Protein AF-A0A3D5IWG5-F1 (afdb_monomer)

Sequence (77 aa):
SAAFHWEFMFTRSLFKTKDMIQQHKILEELRLLFEEGSLTSTLNNTFEGLDTQVFREVHELQESGKSIGKNVIKFIS

Solvent-accessible surface area (backbone atoms only — not comparable to full-atom values): 4916 Å² total; per-residue (Å²): 138,85,84,87,79,86,68,66,88,55,52,38,70,76,68,62,41,98,63,43,65,52,62,57,54,53,53,53,53,50,49,54,34,43,73,74,59,81,42,76,84,54,73,65,45,81,45,74,40,91,44,73,66,50,54,48,53,56,46,55,44,56,73,68,68,74,63,66,73,34,80,43,74,41,79,69,132

Mean predicted aligned error: 5.34 Å

Organism: NCBI:txid398743

Nearest PDB structures (foldseek):
  4dvj-assembly1_B  TM=9.555E-01  e=2.152E-03  Rhizobium etli CFN 42
  4dvj-assembly1_A  TM=9.585E-01  e=9.006E-03  Rhizobium etli CFN 42
  3fbg-assembly1_A  TM=9.791E-01  e=1.356E-02  Staphylococcus haemolyticus JCSC1435
  3fbg-assembly1_B  TM=9.717E-01  e=2.040E-02  Staphylococcus haemolyticus JCSC1435

Secondary structure (DSSP, 8-state):
--------TTHHHHHT-TTTHHHHHHHHHHHHHHHHTSS---EEEEEE-SSHHHHHHHHHHHHTT---SEEEEEP--

Structure (mmCIF, N/CA/C/O backbone):
data_AF-A0A3D5IWG5-F1
#
_entry.id   AF-A0A3D5IWG5-F1
#
loop_
_atom_site.group_PDB
_atom_site.id
_atom_site.type_symbol
_atom_site.label_atom_id
_atom_site.label_alt_id
_atom_site.label_comp_id
_atom_site.label_asym_id
_atom_site.label_entity_id
_atom_site.label_seq_id
_atom_site.pdbx_PDB_ins_code
_atom_site.Cartn_x
_atom_site.Cartn_y
_atom_site.Cartn_z
_atom_site.occupancy
_atom_site.B_iso_or_equiv
_atom_site.auth_seq_id
_atom_site.auth_comp_id
_atom_site.auth_asym_id
_atom_site.auth_atom_id
_atom_site.pdbx_PDB_model_num
ATOM 1 N N . SER A 1 1 ? 10.216 -26.496 -9.633 1.00 55.91 1 SER A N 1
ATOM 2 C CA . SER A 1 1 ? 11.107 -25.613 -8.855 1.00 55.91 1 SER A CA 1
ATOM 3 C C . SER A 1 1 ? 10.312 -24.380 -8.460 1.00 55.91 1 SER A C 1
ATOM 5 O O . SER A 1 1 ? 9.547 -23.894 -9.280 1.00 55.91 1 SER A O 1
ATOM 7 N N . ALA A 1 2 ? 10.432 -23.905 -7.221 1.00 47.81 2 ALA A N 1
ATOM 8 C CA . ALA A 1 2 ? 9.855 -22.631 -6.793 1.00 47.81 2 ALA A CA 1
ATOM 9 C C . ALA A 1 2 ? 11.020 -21.711 -6.426 1.00 47.81 2 ALA A C 1
ATOM 11 O O . ALA A 1 2 ? 11.833 -22.066 -5.576 1.00 47.81 2 ALA A O 1
ATOM 12 N N . ALA A 1 3 ? 11.147 -20.584 -7.121 1.00 57.66 3 ALA A N 1
ATOM 13 C CA . ALA A 1 3 ? 12.176 -19.594 -6.847 1.00 57.66 3 ALA A CA 1
ATOM 14 C C . ALA A 1 3 ? 11.523 -18.418 -6.121 1.00 57.66 3 ALA A C 1
ATOM 16 O O . ALA A 1 3 ? 10.675 -17.720 -6.677 1.00 57.66 3 ALA A O 1
ATOM 17 N N . PHE A 1 4 ? 11.891 -18.238 -4.858 1.00 48.69 4 PHE A N 1
ATOM 18 C CA . PHE A 1 4 ? 11.421 -17.136 -4.037 1.00 48.69 4 PHE A CA 1
ATOM 19 C C . PHE A 1 4 ? 12.313 -15.923 -4.293 1.00 48.69 4 PHE A C 1
ATOM 21 O O . PHE A 1 4 ? 13.451 -15.873 -3.833 1.00 48.69 4 PHE A O 1
ATOM 28 N N . HIS A 1 5 ? 11.806 -14.966 -5.063 1.00 55.78 5 HIS A N 1
ATOM 29 C CA . HIS A 1 5 ? 12.500 -13.713 -5.327 1.00 55.78 5 HIS A CA 1
ATOM 30 C C . HIS A 1 5 ? 11.934 -12.650 -4.392 1.00 55.78 5 HIS A C 1
ATOM 32 O O . HIS A 1 5 ? 10.852 -12.116 -4.620 1.00 55.78 5 HIS A O 1
ATOM 38 N N . TRP A 1 6 ? 12.658 -12.365 -3.311 1.00 56.91 6 TRP A N 1
ATOM 39 C CA . TRP A 1 6 ? 12.413 -11.160 -2.527 1.00 56.91 6 TRP A CA 1
ATOM 40 C C . TRP A 1 6 ? 13.121 -9.994 -3.198 1.00 56.91 6 TRP A C 1
ATOM 42 O O . TRP A 1 6 ? 14.295 -9.730 -2.950 1.00 56.91 6 TRP A O 1
ATOM 52 N N . GLU A 1 7 ? 12.402 -9.293 -4.067 1.00 65.31 7 GLU A N 1
ATOM 53 C CA . GLU A 1 7 ? 12.820 -7.963 -4.482 1.00 65.31 7 GLU A CA 1
ATOM 54 C C . GLU A 1 7 ? 12.171 -6.940 -3.554 1.00 65.31 7 GLU A C 1
ATOM 56 O O . GLU A 1 7 ? 10.949 -6.875 -3.413 1.00 65.31 7 GLU A O 1
ATOM 61 N N . PHE A 1 8 ? 12.996 -6.122 -2.904 1.00 79.62 8 PHE A N 1
ATOM 62 C CA . PHE A 1 8 ? 12.502 -4.968 -2.169 1.00 79.62 8 PHE A CA 1
ATOM 63 C C . PHE A 1 8 ? 11.723 -4.060 -3.132 1.00 79.62 8 PHE A C 1
ATOM 65 O O . PHE A 1 8 ? 12.280 -3.581 -4.122 1.00 79.62 8 PHE A O 1
ATOM 72 N N . MET A 1 9 ? 10.434 -3.824 -2.854 1.00 79.75 9 MET A N 1
ATOM 73 C CA . MET A 1 9 ? 9.519 -3.128 -3.778 1.00 79.75 9 MET A CA 1
ATOM 74 C C . MET A 1 9 ? 9.996 -1.718 -4.164 1.00 79.75 9 MET A C 1
ATOM 76 O O . MET A 1 9 ? 9.603 -1.191 -5.201 1.00 79.75 9 MET A O 1
ATOM 80 N N . PHE A 1 10 ? 10.879 -1.113 -3.363 1.00 83.81 10 PHE A N 1
ATOM 81 C CA . PHE A 1 10 ? 11.429 0.217 -3.620 1.00 83.81 10 PHE A CA 1
ATOM 82 C C . PHE A 1 10 ? 12.791 0.212 -4.324 1.00 83.81 10 PHE A C 1
ATOM 84 O O . PHE A 1 10 ? 13.310 1.282 -4.614 1.00 83.81 10 PHE A O 1
ATOM 91 N N . THR A 1 11 ? 13.385 -0.942 -4.650 1.00 89.44 11 THR A N 1
ATOM 92 C CA . THR A 1 11 ? 14.693 -1.004 -5.336 1.00 89.44 11 THR A CA 1
ATOM 93 C C . THR A 1 11 ? 14.691 -0.175 -6.620 1.00 89.44 11 THR A C 1
ATOM 95 O O . THR A 1 11 ? 15.564 0.667 -6.822 1.00 89.44 11 THR A O 1
ATOM 98 N N . ARG A 1 12 ? 13.679 -0.353 -7.476 1.00 90.75 12 ARG A N 1
ATOM 99 C CA . ARG A 1 12 ? 13.618 0.346 -8.769 1.00 90.75 12 ARG A CA 1
ATOM 100 C C . ARG A 1 12 ? 13.509 1.854 -8.602 1.00 90.75 12 ARG A C 1
ATOM 102 O O . ARG A 1 12 ? 14.209 2.588 -9.292 1.00 90.75 12 ARG A O 1
ATOM 109 N N . SER A 1 13 ? 12.662 2.317 -7.681 1.00 89.81 13 SER A N 1
ATOM 110 C CA . SER A 1 13 ? 12.455 3.746 -7.436 1.00 89.81 13 SER A CA 1
ATOM 111 C C . SER A 1 13 ? 13.633 4.397 -6.713 1.00 89.81 13 SER A C 1
ATOM 113 O O . SER A 1 13 ? 14.044 5.488 -7.103 1.00 89.81 13 SER A O 1
ATOM 115 N N . LEU A 1 14 ? 14.220 3.728 -5.716 1.00 91.94 14 LEU A N 1
ATOM 116 C CA . LEU A 1 14 ? 15.361 4.243 -4.955 1.00 91.94 14 LEU A CA 1
ATOM 117 C C . LEU A 1 14 ? 16.623 4.352 -5.811 1.00 91.94 14 LEU A C 1
ATOM 119 O O . LEU A 1 14 ? 17.312 5.368 -5.753 1.00 91.94 14 LEU A O 1
ATOM 123 N N . PHE A 1 15 ? 16.911 3.339 -6.631 1.00 93.69 15 PHE A N 1
ATOM 124 C CA . PHE A 1 15 ? 18.107 3.315 -7.479 1.00 93.69 15 PHE A CA 1
ATOM 125 C C . PHE A 1 15 ? 17.871 3.843 -8.895 1.00 93.69 15 PHE A C 1
ATOM 127 O O . PHE A 1 15 ? 18.802 3.876 -9.696 1.00 93.69 15 PHE A O 1
ATOM 134 N N . LYS A 1 16 ? 16.639 4.256 -9.209 1.00 93.50 16 LYS A N 1
ATOM 135 C CA . LYS A 1 16 ? 16.227 4.754 -10.527 1.00 93.50 16 LYS A CA 1
ATOM 136 C C . LYS A 1 16 ? 16.684 3.845 -11.667 1.00 93.50 16 LYS A C 1
ATOM 138 O O . LYS A 1 16 ? 17.311 4.285 -12.633 1.00 93.50 16 LYS A O 1
ATOM 143 N N . THR A 1 17 ? 16.425 2.549 -11.517 1.00 93.75 17 THR A N 1
ATOM 144 C CA . THR A 1 17 ? 16.881 1.547 -12.481 1.00 93.75 17 THR A CA 1
ATOM 145 C C . THR A 1 17 ? 16.242 1.785 -13.852 1.00 93.75 17 THR A C 1
ATOM 147 O O . THR A 1 17 ? 15.170 2.379 -13.976 1.00 93.75 17 THR A O 1
ATOM 150 N N . LYS A 1 18 ? 16.887 1.305 -14.922 1.00 95.88 18 LYS A N 1
ATOM 151 C CA . LYS A 1 18 ? 16.395 1.501 -16.302 1.00 95.88 18 LYS A CA 1
ATOM 152 C C . LYS A 1 18 ? 14.984 0.938 -16.526 1.00 95.88 18 LYS A C 1
ATOM 154 O O . LYS A 1 18 ? 14.303 1.343 -17.460 1.00 95.88 18 LYS A O 1
ATOM 159 N N . ASP A 1 19 ? 14.554 0.011 -15.677 1.00 94.25 19 ASP A N 1
ATOM 160 C CA . ASP A 1 19 ? 13.274 -0.684 -15.725 1.00 94.25 19 ASP A CA 1
ATOM 161 C C . ASP A 1 19 ? 12.258 -0.183 -14.677 1.00 94.25 19 ASP A C 1
ATOM 163 O O . ASP A 1 19 ? 11.315 -0.900 -14.356 1.00 94.25 19 ASP A O 1
ATOM 167 N N . MET A 1 20 ? 12.372 1.055 -14.174 1.00 94.25 20 MET A N 1
ATOM 168 C CA . MET A 1 20 ? 11.377 1.660 -13.262 1.00 94.25 20 MET A CA 1
ATOM 169 C C . MET A 1 20 ? 9.919 1.528 -13.732 1.00 94.25 20 MET A C 1
ATOM 171 O O . MET A 1 20 ? 9.013 1.407 -12.907 1.00 94.25 20 MET A O 1
ATOM 175 N N . ILE A 1 21 ? 9.691 1.505 -15.050 1.00 95.56 21 ILE A N 1
ATOM 176 C CA . ILE A 1 21 ? 8.366 1.317 -15.659 1.00 95.56 21 ILE A CA 1
ATOM 177 C C . ILE A 1 21 ? 7.674 0.012 -15.229 1.00 95.56 21 ILE A C 1
ATOM 179 O O . ILE A 1 21 ? 6.452 -0.086 -15.299 1.00 95.56 21 ILE A O 1
ATOM 183 N N . GLN A 1 22 ? 8.422 -0.991 -14.760 1.00 93.44 22 GLN A N 1
ATOM 184 C CA . GLN A 1 22 ? 7.847 -2.261 -14.314 1.00 93.44 22 GLN A CA 1
ATOM 185 C C . GLN A 1 22 ? 6.922 -2.092 -13.106 1.00 93.44 22 GLN A C 1
ATOM 187 O O . GLN A 1 22 ? 5.891 -2.753 -13.049 1.00 93.44 22 GLN A O 1
ATOM 192 N N . GLN A 1 23 ? 7.206 -1.149 -12.197 1.00 92.06 23 GLN A N 1
ATOM 193 C CA . GLN A 1 23 ? 6.313 -0.868 -11.067 1.00 92.06 23 GLN A CA 1
ATOM 194 C C . GLN A 1 23 ? 4.923 -0.426 -11.548 1.00 92.06 23 GLN A C 1
ATOM 196 O O . GLN A 1 23 ? 3.913 -0.863 -11.007 1.00 92.06 23 GLN A O 1
ATOM 201 N N . HIS A 1 24 ? 4.864 0.413 -12.586 1.00 93.75 24 HIS A N 1
ATOM 202 C CA . HIS A 1 24 ? 3.601 0.846 -13.183 1.00 93.75 24 HIS A CA 1
ATOM 203 C C . HIS A 1 24 ? 2.842 -0.326 -13.819 1.00 93.75 24 HIS A C 1
ATOM 205 O O . HIS A 1 24 ? 1.648 -0.467 -13.582 1.00 93.75 24 HIS A O 1
ATOM 211 N N . LYS A 1 25 ? 3.534 -1.197 -14.565 1.00 96.06 25 LYS A N 1
ATOM 212 C CA . LYS A 1 25 ? 2.919 -2.384 -15.182 1.00 96.06 25 LYS A CA 1
ATOM 213 C C . LYS A 1 25 ? 2.322 -3.334 -14.142 1.00 96.06 25 LYS A C 1
ATOM 215 O O . LYS A 1 25 ? 1.206 -3.798 -14.332 1.00 96.06 25 LYS A O 1
ATOM 220 N N . ILE A 1 26 ? 3.032 -3.556 -13.033 1.00 94.12 26 ILE A N 1
ATOM 221 C CA . ILE A 1 26 ? 2.535 -4.360 -11.907 1.00 94.12 26 ILE A CA 1
ATOM 222 C C . ILE A 1 26 ? 1.267 -3.730 -11.316 1.00 94.12 26 ILE A C 1
ATOM 224 O O . ILE A 1 26 ? 0.293 -4.428 -11.062 1.00 94.12 26 ILE A O 1
ATOM 228 N N . LEU A 1 27 ? 1.252 -2.410 -11.109 1.00 95.06 27 LEU A N 1
ATOM 229 C CA . LEU A 1 27 ? 0.073 -1.717 -10.576 1.00 95.06 27 LEU A CA 1
ATOM 230 C C . LEU A 1 27 ? -1.131 -1.776 -11.532 1.00 95.06 27 LEU A C 1
ATOM 232 O O . LEU A 1 27 ? -2.262 -1.874 -11.063 1.00 95.06 27 LEU A O 1
ATOM 236 N N . GLU A 1 28 ? -0.900 -1.758 -12.846 1.00 98.06 28 GLU A N 1
ATOM 237 C CA . GLU A 1 28 ? -1.964 -1.907 -13.846 1.00 98.06 28 GLU A CA 1
ATOM 238 C C . GLU A 1 28 ? -2.542 -3.329 -13.872 1.00 98.06 28 GLU A C 1
ATOM 240 O O . GLU A 1 28 ? -3.756 -3.505 -13.936 1.00 98.06 28 GLU A O 1
ATOM 245 N N . GLU A 1 29 ? -1.694 -4.350 -13.747 1.00 97.69 29 GLU A N 1
ATOM 246 C CA . GLU A 1 29 ? -2.147 -5.736 -13.602 1.00 97.69 29 GLU A CA 1
ATOM 247 C C . GLU A 1 29 ? -2.976 -5.918 -12.322 1.00 97.69 29 GLU A C 1
ATOM 249 O O . GLU A 1 29 ? -4.059 -6.501 -12.359 1.00 97.69 29 GLU A O 1
ATOM 254 N N . LEU A 1 30 ? -2.528 -5.339 -11.201 1.00 96.69 30 LEU A N 1
ATOM 255 C CA . LEU A 1 30 ? -3.288 -5.357 -9.951 1.00 96.69 30 LEU A CA 1
ATOM 256 C C . LEU A 1 30 ? -4.670 -4.713 -10.113 1.00 96.69 30 LEU A C 1
ATOM 258 O O . LEU A 1 30 ? -5.640 -5.267 -9.603 1.00 96.69 30 LEU A O 1
ATOM 262 N N . ARG A 1 31 ? -4.786 -3.585 -10.832 1.00 97.88 31 ARG A N 1
ATOM 263 C CA . ARG A 1 31 ? -6.080 -2.936 -11.114 1.00 97.88 31 ARG A CA 1
ATOM 264 C C . ARG A 1 31 ? -7.060 -3.910 -11.768 1.00 97.88 31 ARG A C 1
ATOM 266 O O . ARG A 1 31 ? -8.179 -4.044 -11.282 1.00 97.88 31 ARG A O 1
ATOM 273 N N . LEU A 1 32 ? -6.629 -4.607 -12.821 1.00 98.25 32 LEU A N 1
ATOM 274 C CA . LEU A 1 32 ? -7.462 -5.587 -13.525 1.00 98.25 32 LEU A CA 1
ATOM 275 C C . LEU A 1 32 ? -7.899 -6.729 -12.600 1.00 98.25 32 LEU A C 1
ATOM 277 O O . LEU A 1 32 ? -9.069 -7.103 -12.595 1.00 98.25 32 LEU A O 1
ATOM 281 N N . LEU A 1 33 ? -6.987 -7.236 -11.767 1.00 98.31 33 LEU A N 1
ATOM 282 C 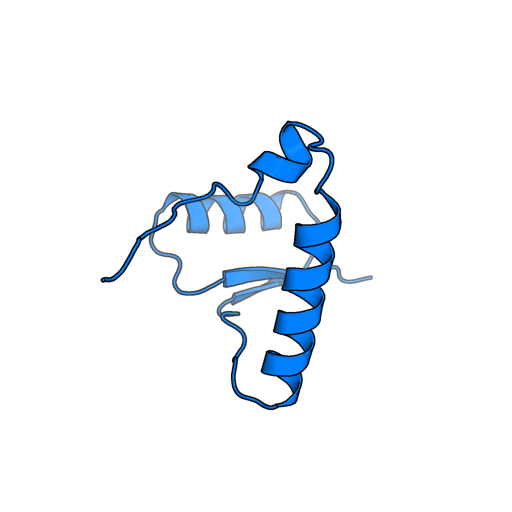CA . LEU A 1 33 ? -7.293 -8.302 -10.810 1.00 98.31 33 LEU A CA 1
ATOM 283 C C . LEU A 1 33 ? -8.285 -7.862 -9.720 1.00 98.31 33 LEU A C 1
ATOM 285 O O . LEU A 1 33 ? -9.091 -8.674 -9.265 1.00 98.31 33 LEU A O 1
ATOM 289 N N . PHE A 1 34 ? -8.246 -6.596 -9.296 1.00 97.81 34 PHE A N 1
ATOM 290 C CA . PHE A 1 34 ? -9.260 -6.036 -8.396 1.00 97.81 34 PHE A CA 1
ATOM 291 C C . PHE A 1 34 ? -10.621 -5.897 -9.087 1.00 97.81 34 PHE A C 1
ATOM 293 O O . PHE A 1 34 ? -11.641 -6.204 -8.477 1.00 97.81 34 PHE A O 1
ATOM 300 N N . GLU A 1 35 ? -10.650 -5.454 -10.346 1.00 97.50 35 GLU A N 1
ATOM 301 C CA . GLU A 1 35 ? -11.890 -5.297 -11.121 1.00 97.50 35 GLU A CA 1
ATOM 302 C C . GLU A 1 35 ? -12.571 -6.635 -11.432 1.00 97.50 35 GLU A C 1
ATOM 304 O O . GLU A 1 35 ? -13.796 -6.725 -11.387 1.00 97.50 35 GLU A O 1
ATOM 309 N N . GLU A 1 36 ? -11.791 -7.685 -11.694 1.00 97.88 36 GLU A N 1
ATOM 310 C CA . GLU A 1 36 ? -12.289 -9.055 -11.876 1.00 97.88 36 GLU A CA 1
ATOM 311 C C . GLU A 1 36 ? -12.765 -9.693 -10.555 1.00 97.88 36 GLU A C 1
ATOM 313 O O . GLU A 1 36 ? -13.515 -10.668 -10.559 1.00 97.88 36 GLU A O 1
ATOM 318 N N . GLY A 1 37 ? -12.351 -9.148 -9.407 1.00 97.31 37 GLY A N 1
ATOM 319 C CA . GLY A 1 37 ? -12.648 -9.701 -8.083 1.00 97.31 37 GLY A CA 1
ATOM 320 C C . GLY A 1 37 ? -11.698 -10.820 -7.641 1.00 97.31 37 GLY A C 1
ATOM 321 O O . GLY A 1 37 ? -11.889 -11.397 -6.570 1.00 97.31 37 GLY A O 1
ATOM 322 N N . SER A 1 38 ? -10.651 -11.100 -8.422 1.00 98.00 38 SER A N 1
ATOM 323 C CA . SER A 1 38 ? -9.566 -12.026 -8.070 1.00 98.00 38 SER A CA 1
ATOM 324 C C . SER A 1 38 ? -8.746 -11.533 -6.870 1.00 98.00 38 SER A C 1
ATOM 326 O O . SER A 1 38 ? -8.187 -12.336 -6.122 1.00 98.00 38 SER A O 1
ATOM 328 N N . LEU A 1 39 ? -8.681 -10.212 -6.664 1.00 97.44 39 LEU A N 1
ATOM 329 C CA . LEU A 1 39 ? -8.099 -9.581 -5.481 1.00 97.44 39 LEU A CA 1
ATOM 330 C C . LEU A 1 39 ? -9.135 -8.740 -4.735 1.00 97.44 39 LEU A C 1
ATOM 332 O O . LEU A 1 39 ? -9.977 -8.073 -5.330 1.00 97.44 39 LEU A O 1
ATOM 336 N N . THR A 1 40 ? -9.015 -8.711 -3.409 1.00 96.94 40 THR A N 1
ATOM 337 C CA . THR A 1 40 ? -9.831 -7.872 -2.523 1.00 96.94 40 THR A CA 1
ATOM 338 C C . THR A 1 40 ? -8.947 -6.942 -1.710 1.00 96.94 40 THR A C 1
ATOM 340 O O . THR A 1 40 ? -7.833 -7.304 -1.326 1.00 96.94 40 THR A O 1
ATOM 343 N N . SER A 1 41 ? -9.436 -5.731 -1.440 1.00 96.56 41 SER A N 1
ATOM 344 C CA . SER A 1 41 ? -8.708 -4.762 -0.619 1.00 96.56 41 SER A CA 1
ATOM 345 C C . SER A 1 41 ? -8.373 -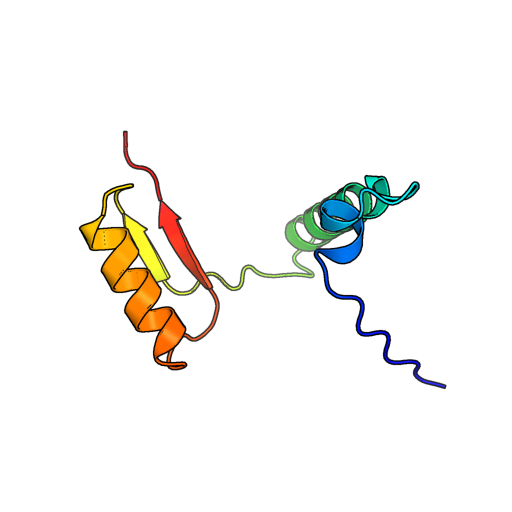5.342 0.756 1.00 96.56 41 SER A C 1
ATOM 347 O O . SER A 1 41 ? -9.189 -6.024 1.370 1.00 96.56 41 SER A O 1
ATOM 349 N N . THR A 1 42 ? -7.183 -5.024 1.263 1.00 96.88 42 THR A N 1
ATOM 350 C CA . THR A 1 42 ? -6.771 -5.344 2.636 1.00 96.88 42 THR A CA 1
ATOM 351 C C . THR A 1 42 ? -7.061 -4.200 3.611 1.00 96.88 42 THR A C 1
ATOM 353 O O . THR A 1 42 ? -6.498 -4.182 4.705 1.00 96.88 42 THR A O 1
ATOM 356 N N . LEU A 1 43 ? -7.843 -3.193 3.202 1.00 97.38 43 LEU A N 1
ATOM 357 C CA . LEU A 1 43 ? -8.283 -2.105 4.075 1.00 97.38 43 LEU A CA 1
ATOM 358 C C . LEU A 1 43 ? -8.972 -2.685 5.313 1.00 97.38 43 LEU A C 1
ATOM 360 O O . LEU A 1 43 ? -9.888 -3.491 5.185 1.00 97.38 43 LEU A O 1
ATOM 364 N N . ASN A 1 44 ? -8.537 -2.247 6.489 1.00 97.1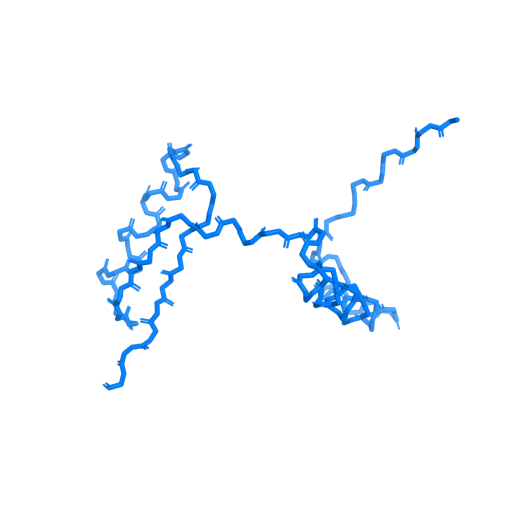2 44 ASN A N 1
ATOM 365 C CA . ASN A 1 44 ? -9.119 -2.670 7.758 1.00 97.12 44 ASN A CA 1
ATOM 366 C C . ASN A 1 44 ? -9.594 -1.476 8.591 1.00 97.12 44 ASN A C 1
ATOM 368 O O . ASN A 1 44 ? -10.701 -1.502 9.112 1.00 97.12 44 ASN A O 1
ATOM 372 N N . ASN A 1 45 ? -8.797 -0.403 8.656 1.00 96.12 45 ASN A N 1
ATOM 373 C CA . ASN A 1 45 ? -9.160 0.815 9.381 1.00 96.12 45 ASN A CA 1
ATOM 374 C C . ASN A 1 45 ? -9.031 2.046 8.483 1.00 96.12 45 ASN A C 1
ATOM 376 O O . ASN A 1 45 ? -8.043 2.188 7.757 1.00 96.12 45 ASN A O 1
ATOM 380 N N . THR A 1 46 ? -9.996 2.956 8.594 1.00 96.62 46 THR A N 1
ATOM 381 C CA . THR A 1 46 ? -9.957 4.275 7.958 1.00 96.62 46 THR A CA 1
ATOM 382 C C . THR A 1 46 ? -9.926 5.340 9.042 1.00 96.62 46 THR A C 1
ATOM 384 O O . THR A 1 46 ? -10.792 5.363 9.909 1.00 96.62 46 THR A O 1
ATOM 387 N N . PHE A 1 47 ? -8.939 6.219 8.961 1.00 95.44 47 PHE A N 1
ATOM 388 C CA . PHE A 1 47 ? -8.786 7.407 9.784 1.00 95.44 47 PHE A CA 1
ATOM 389 C C . PHE A 1 47 ? -9.076 8.630 8.924 1.00 95.44 47 PHE A C 1
ATOM 391 O O . PHE A 1 47 ? -8.906 8.593 7.704 1.00 95.44 47 PHE A O 1
ATOM 398 N N . GLU A 1 48 ? -9.508 9.716 9.541 1.00 95.75 48 GLU A N 1
ATOM 399 C CA . GLU A 1 48 ? -9.997 10.891 8.833 1.00 95.75 48 GLU A CA 1
ATOM 400 C C . GLU A 1 48 ? -9.215 12.129 9.255 1.00 95.75 48 GLU A C 1
ATOM 402 O O . GLU A 1 48 ? -9.022 12.352 10.443 1.00 95.75 48 GLU A O 1
ATOM 407 N N . GLY A 1 49 ? -8.788 12.935 8.280 1.00 94.19 49 GLY A N 1
ATOM 408 C CA . GLY A 1 49 ? -8.013 14.152 8.523 1.00 94.19 49 GLY A CA 1
ATOM 409 C C . GLY A 1 49 ? -6.518 13.965 8.269 1.00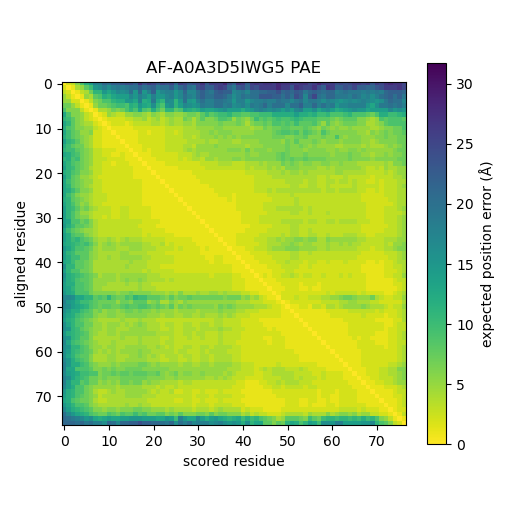 94.19 49 GLY A C 1
ATOM 410 O O . GLY A 1 49 ? -5.896 13.005 8.716 1.00 94.19 49 GLY A O 1
ATOM 411 N N . LEU A 1 50 ? -5.921 14.900 7.522 1.00 92.69 50 LEU A N 1
ATOM 412 C CA . LEU A 1 50 ? -4.472 14.951 7.295 1.00 92.69 50 LEU A CA 1
ATOM 413 C C . LEU A 1 50 ? -3.790 15.853 8.336 1.00 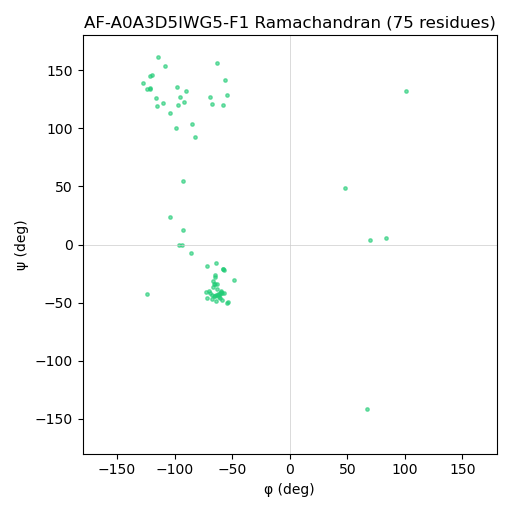92.69 50 LEU A C 1
ATOM 415 O O . LEU A 1 50 ? -3.086 16.796 7.978 1.00 92.69 50 LEU A O 1
ATOM 419 N N . ASP A 1 51 ? -4.013 15.577 9.621 1.00 93.69 51 ASP A N 1
ATOM 420 C CA . ASP A 1 51 ? -3.388 16.305 10.728 1.00 93.69 51 ASP A CA 1
ATOM 421 C C . ASP A 1 51 ? -2.428 15.432 11.548 1.00 93.69 51 ASP A C 1
ATOM 423 O O . ASP A 1 51 ? -2.444 14.200 11.511 1.00 93.69 51 ASP A O 1
ATOM 427 N N . THR A 1 52 ? -1.548 16.088 12.300 1.00 96.56 52 THR A N 1
ATOM 428 C CA . THR A 1 52 ? -0.453 15.430 13.021 1.00 96.56 52 THR A CA 1
ATOM 429 C C . THR A 1 52 ? -0.919 14.477 14.119 1.00 96.56 52 THR A C 1
ATOM 431 O O . THR A 1 52 ? -0.181 13.544 14.443 1.00 96.56 52 THR A O 1
ATOM 434 N N . GLN A 1 53 ? -2.109 14.685 14.688 1.00 96.62 53 GLN A N 1
ATOM 435 C CA . GLN A 1 53 ? -2.659 13.815 15.720 1.00 96.62 53 GLN A CA 1
ATOM 436 C C . GLN A 1 53 ? -3.092 12.485 15.104 1.00 96.62 53 GLN A C 1
ATOM 438 O O . GLN A 1 53 ? -2.687 11.433 15.600 1.00 96.62 53 GLN A O 1
ATOM 443 N N . VAL A 1 54 ? -3.803 12.536 13.975 1.00 96.38 54 VAL A N 1
ATOM 444 C CA . VAL A 1 54 ? -4.212 11.344 13.218 1.00 96.38 54 VAL A CA 1
ATOM 445 C C . VAL A 1 54 ? -2.992 10.554 12.748 1.00 96.38 54 VAL A C 1
ATOM 447 O O . VAL A 1 54 ? -2.916 9.340 12.933 1.00 96.38 54 VAL A O 1
ATOM 450 N N . PHE A 1 55 ? -1.981 11.235 12.198 1.00 96.62 55 PHE A N 1
ATOM 451 C CA . PHE A 1 55 ? -0.743 10.571 11.781 1.00 96.62 55 PHE A CA 1
ATOM 452 C C . PHE A 1 55 ? -0.025 9.874 12.943 1.00 96.62 55 PHE A C 1
ATOM 454 O O . PHE A 1 55 ? 0.482 8.766 12.758 1.00 96.62 55 PHE A O 1
ATOM 461 N N . ARG A 1 56 ? 0.016 10.492 14.133 1.00 97.31 56 ARG A N 1
ATOM 462 C CA . ARG A 1 56 ? 0.649 9.894 15.316 1.00 97.31 56 ARG A CA 1
ATOM 463 C C . ARG A 1 56 ? -0.066 8.617 15.745 1.00 97.31 56 ARG A C 1
ATOM 465 O O . ARG A 1 56 ? 0.594 7.600 15.922 1.00 97.31 56 ARG A O 1
ATOM 472 N N . GLU A 1 57 ? -1.389 8.657 15.851 1.00 95.81 57 GLU A N 1
ATOM 473 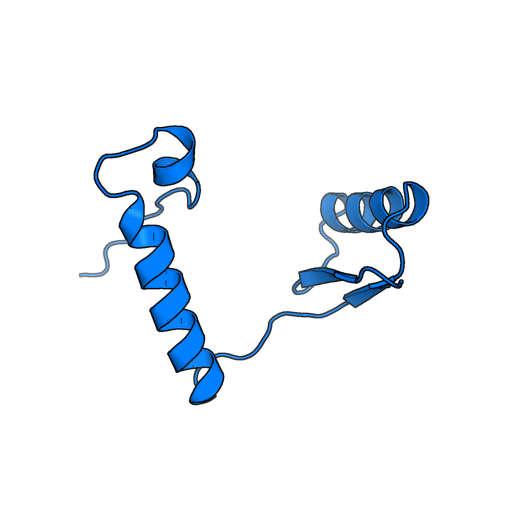C CA . GLU A 1 57 ? -2.200 7.499 16.240 1.00 95.81 57 GLU A CA 1
ATOM 474 C C . GLU A 1 57 ? -2.005 6.316 15.278 1.00 95.81 57 GLU A C 1
ATOM 476 O O . GLU A 1 57 ? -1.735 5.187 15.699 1.00 95.81 57 GLU A O 1
ATOM 481 N N . VAL A 1 58 ? -2.067 6.575 13.967 1.00 96.56 58 VAL A N 1
ATOM 482 C CA . VAL A 1 58 ? -1.870 5.536 12.944 1.00 96.56 58 VAL A CA 1
ATOM 483 C C . VAL A 1 58 ? -0.458 4.954 12.999 1.00 96.56 58 VAL A C 1
ATOM 485 O O . VAL A 1 58 ? -0.282 3.745 12.821 1.00 96.56 58 VAL A O 1
ATOM 488 N N . HIS A 1 59 ? 0.550 5.791 13.256 1.00 96.62 59 HIS A N 1
ATOM 489 C CA . HIS A 1 59 ? 1.935 5.349 13.380 1.00 96.62 59 HIS A CA 1
ATOM 490 C C . HIS A 1 59 ? 2.149 4.470 14.616 1.00 96.62 59 HIS A C 1
ATOM 492 O O . HIS A 1 59 ? 2.706 3.382 14.489 1.00 96.62 59 HIS A O 1
ATOM 498 N N . GLU A 1 60 ? 1.637 4.880 15.780 1.00 97.12 60 GLU A N 1
ATOM 499 C CA . GLU A 1 60 ? 1.704 4.096 17.021 1.00 97.12 60 GLU A CA 1
ATOM 500 C C . GLU A 1 60 ? 1.055 2.713 16.843 1.00 97.12 60 GLU A C 1
ATOM 502 O O . GLU A 1 60 ? 1.615 1.689 17.251 1.00 97.12 60 GLU A O 1
ATOM 507 N N . LEU A 1 61 ? -0.096 2.647 16.161 1.00 96.06 61 LEU A N 1
ATOM 508 C CA . LEU A 1 61 ? -0.749 1.378 15.834 1.00 96.06 61 LEU A CA 1
ATOM 509 C C . LEU A 1 61 ? 0.129 0.498 14.930 1.00 96.06 61 LEU A C 1
ATOM 511 O O . LEU A 1 61 ? 0.238 -0.710 15.170 1.00 96.06 61 LEU A O 1
ATOM 515 N N . GLN A 1 62 ? 0.770 1.081 13.915 1.00 95.81 62 GLN A N 1
ATOM 516 C CA . GLN A 1 62 ? 1.652 0.359 12.997 1.00 95.81 62 GLN A CA 1
ATOM 517 C C . GLN A 1 62 ? 2.910 -0.174 13.704 1.00 95.81 62 GLN A C 1
ATOM 519 O O . GLN A 1 62 ? 3.274 -1.333 13.502 1.00 95.81 62 GLN A O 1
ATOM 524 N N . GLU A 1 63 ? 3.544 0.637 14.552 1.00 97.25 63 GLU A N 1
ATOM 525 C CA . GLU A 1 63 ? 4.734 0.26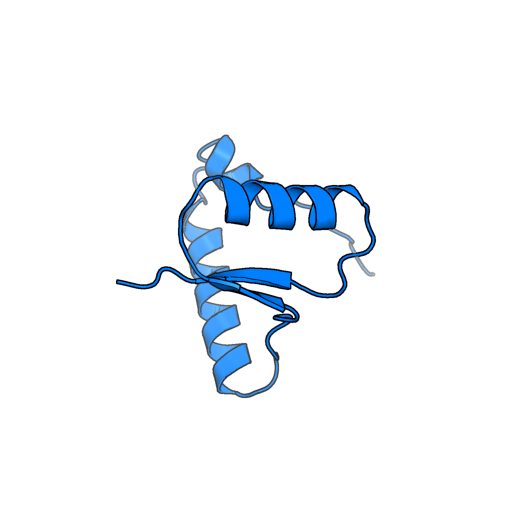3 15.328 1.00 97.25 63 GLU A CA 1
ATOM 526 C C . GLU A 1 63 ? 4.437 -0.807 16.380 1.00 97.25 63 GLU A C 1
ATOM 528 O O . GLU A 1 63 ? 5.282 -1.658 16.655 1.00 97.25 63 GLU A O 1
ATOM 533 N N . SER A 1 64 ? 3.218 -0.823 16.929 1.00 96.94 64 SER A N 1
ATOM 534 C CA . SER A 1 64 ? 2.806 -1.825 17.917 1.00 96.94 64 SER A CA 1
ATOM 535 C C . SER A 1 64 ? 2.769 -3.261 17.375 1.00 96.94 64 SER A C 1
ATOM 537 O O . SER A 1 64 ? 2.666 -4.207 18.158 1.00 96.94 64 SER A O 1
ATOM 539 N N . GLY A 1 65 ? 2.777 -3.439 16.047 1.00 95.19 65 GLY A N 1
ATOM 540 C CA . GLY A 1 65 ? 2.641 -4.741 15.388 1.00 95.19 65 GLY A CA 1
ATOM 541 C C . GLY A 1 65 ? 1.246 -5.372 15.500 1.00 95.19 65 GLY A C 1
ATOM 542 O O . GLY A 1 65 ? 1.044 -6.487 15.028 1.00 95.19 65 GLY A O 1
ATOM 543 N N . LYS A 1 66 ? 0.270 -4.678 16.102 1.00 94.00 66 LYS A N 1
ATOM 544 C CA . LYS A 1 66 ? -1.108 -5.171 16.291 1.00 94.00 66 LYS A CA 1
ATOM 545 C C . LYS A 1 66 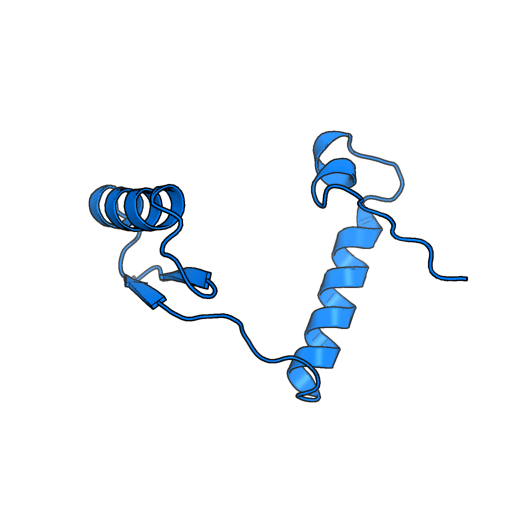? -2.016 -4.918 15.087 1.00 94.00 66 LYS A C 1
ATOM 547 O O . LYS A 1 66 ? -3.156 -5.377 15.074 1.00 94.00 66 LYS A O 1
ATOM 552 N N . SER A 1 67 ? -1.539 -4.170 14.094 1.00 94.75 67 SER A N 1
ATOM 553 C CA . SER A 1 67 ? -2.323 -3.842 12.908 1.00 94.75 67 SER A CA 1
ATOM 554 C C . SER A 1 67 ? -2.581 -5.084 12.054 1.00 94.75 67 SER A C 1
ATOM 556 O O . SER A 1 67 ? -1.649 -5.707 11.548 1.00 94.75 67 SER A O 1
ATOM 558 N N . ILE A 1 68 ? -3.856 -5.399 11.837 1.00 95.00 68 ILE A N 1
ATOM 559 C CA . ILE A 1 68 ? -4.306 -6.393 10.857 1.00 95.00 68 ILE A CA 1
ATOM 560 C C . ILE A 1 68 ? -4.715 -5.644 9.586 1.00 95.00 68 ILE A C 1
ATOM 562 O O . ILE A 1 68 ? -5.382 -4.614 9.663 1.00 95.00 68 ILE A O 1
ATOM 566 N N . GLY A 1 69 ? -4.305 -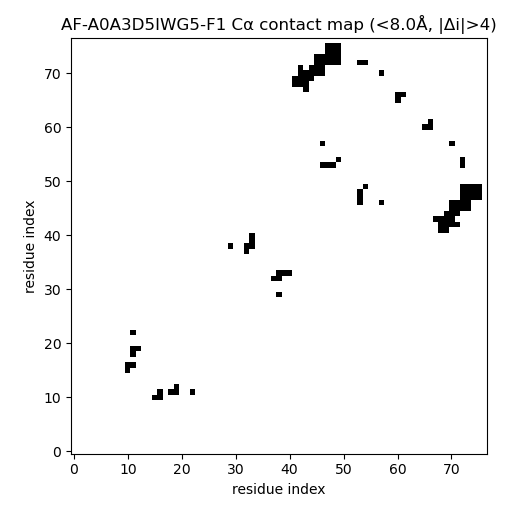6.136 8.415 1.00 95.44 69 GLY A N 1
ATOM 567 C CA . GLY A 1 69 ? -4.589 -5.477 7.138 1.00 95.44 69 GLY A CA 1
ATOM 568 C C . GLY A 1 69 ? -3.872 -4.128 6.989 1.00 95.44 69 GLY A C 1
ATOM 569 O O . GLY A 1 69 ? -2.704 -3.986 7.358 1.00 95.44 69 GLY A O 1
ATOM 570 N N . LYS A 1 70 ? -4.553 -3.144 6.395 1.00 96.44 70 LYS A N 1
ATOM 571 C CA . LYS A 1 70 ? -4.028 -1.800 6.122 1.00 96.44 70 LYS A CA 1
ATOM 572 C C . LYS A 1 70 ? -4.871 -0.721 6.796 1.00 96.44 70 LYS A C 1
ATOM 574 O O . LYS A 1 70 ? -6.097 -0.725 6.686 1.00 96.44 70 LYS A O 1
ATOM 579 N N . ASN A 1 71 ? -4.179 0.224 7.426 1.00 96.94 71 ASN A N 1
ATOM 580 C CA . ASN A 1 71 ? -4.737 1.481 7.915 1.00 96.94 71 ASN A CA 1
ATOM 581 C C . ASN A 1 71 ? -4.614 2.536 6.807 1.00 96.94 71 ASN A C 1
ATOM 583 O O . ASN A 1 71 ? -3.542 2.670 6.213 1.00 96.94 71 ASN A O 1
ATOM 587 N N . VAL A 1 72 ? -5.685 3.273 6.524 1.00 96.69 72 VAL A N 1
ATOM 588 C CA . VAL A 1 72 ? -5.709 4.352 5.525 1.00 96.69 72 VAL A CA 1
ATOM 589 C C . VAL A 1 72 ? -6.119 5.652 6.197 1.00 96.69 72 VAL A C 1
ATOM 591 O O . VAL A 1 72 ? -7.101 5.677 6.927 1.00 96.69 72 VAL A O 1
ATOM 594 N N . ILE A 1 73 ? -5.394 6.735 5.921 1.00 96.75 73 ILE A N 1
ATOM 595 C CA . ILE A 1 73 ? -5.803 8.088 6.306 1.00 96.75 73 ILE A CA 1
ATOM 596 C C . ILE A 1 73 ? -6.474 8.733 5.096 1.00 96.75 73 ILE A C 1
ATOM 598 O O . ILE A 1 73 ? -5.869 8.863 4.030 1.00 96.75 73 ILE A O 1
ATOM 602 N N . LYS A 1 74 ? -7.734 9.120 5.254 1.00 95.75 74 LYS A N 1
ATOM 603 C CA . LYS A 1 74 ? -8.537 9.781 4.235 1.00 95.75 74 LYS A CA 1
ATOM 604 C C . LYS A 1 74 ? -8.476 11.290 4.442 1.00 95.75 74 LYS A C 1
ATOM 606 O O . LYS A 1 74 ? -8.784 11.798 5.520 1.00 95.75 74 LYS A O 1
ATOM 611 N N . PHE A 1 75 ? -8.124 12.011 3.383 1.00 92.50 75 PHE A N 1
ATOM 612 C CA . PHE A 1 75 ? -8.266 13.460 3.369 1.00 92.50 75 PHE A CA 1
ATOM 613 C C . PHE A 1 75 ? -9.748 13.835 3.336 1.00 92.50 75 PHE A C 1
ATOM 615 O O . PHE A 1 75 ? -10.494 13.357 2.476 1.00 92.50 75 PHE A O 1
ATOM 622 N N . ILE A 1 76 ? -10.157 14.688 4.270 1.00 82.38 76 ILE A N 1
ATOM 623 C CA . ILE A 1 76 ? -11.471 15.322 4.272 1.00 82.38 76 ILE A CA 1
ATOM 624 C C . ILE A 1 76 ? -11.245 16.795 3.968 1.00 82.38 76 ILE A C 1
ATOM 626 O O . ILE A 1 76 ? -10.463 17.452 4.656 1.00 82.38 76 ILE A O 1
ATOM 630 N N . SER A 1 77 ? -11.876 17.250 2.887 1.00 69.25 77 SER A N 1
ATOM 631 C CA . SER A 1 77 ? -11.902 18.652 2.471 1.00 69.25 77 SER A CA 1
ATOM 632 C C . SER A 1 77 ? -13.007 19.419 3.178 1.00 69.25 77 SER A C 1
ATOM 634 O O . SER A 1 77 ? -14.019 18.787 3.551 1.00 69.25 77 SER A O 1
#

pLDDT: mean 90.88, std 12.25, range [47.81, 98.31]

Radius of gyration: 16.42 Å; Cα contacts (8 Å, |Δi|>4): 57; chains: 1; bounding box: 31×44×34 Å

Foldseek 3Di:
DDDDDDDDLCPCVVVVDPVVCVNVVVVVVVVVCVVVVVDDAQEDEEAEAPDPVRVVVLVVCVVVVVDGGDYYYDYDD